Protein AF-A0A954ZBX9-F1 (afdb_monomer_lite)

Secondary structure (DSSP, 8-state):
-TTTS--HHHHHHHHTS--HHHHHHHHHHHHHHHHHHHHHTT-HHHHHHHHHIIIIIT--SSHHHHHHHHHHHHTT---

Sequence (79 aa):
LFAGKGSAEAVLKAAEGGEGERLRNHRCYAHLYLGLYYEATGDDGKAKQHMLKAAKDFAMDHYMGRVAQVHVKLRGWDE

Structure (mmCIF, N/CA/C/O backbone):
data_AF-A0A954ZBX9-F1
#
_entry.id   AF-A0A954ZBX9-F1
#
loop_
_atom_site.group_PDB
_atom_site.id
_atom_site.type_symbol
_atom_site.label_atom_id
_atom_site.label_alt_id
_atom_site.label_comp_id
_atom_site.label_asym_id
_atom_site.label_entity_id
_atom_site.label_seq_id
_atom_site.pdbx_PDB_ins_code
_atom_site.Cartn_x
_atom_site.Cartn_y
_atom_site.Cartn_z
_atom_site.occupancy
_atom_site.B_iso_or_equiv
_atom_site.auth_seq_id
_atom_site.auth_comp_id
_atom_site.auth_asym_id
_atom_site.auth_atom_id
_atom_site.pdbx_PDB_model_num
ATOM 1 N N . LEU A 1 1 ? 9.457 -2.082 14.200 1.00 69.06 1 LEU A N 1
ATOM 2 C CA . LEU A 1 1 ? 8.177 -2.453 13.572 1.00 69.06 1 LEU A CA 1
ATOM 3 C C . LEU A 1 1 ? 7.779 -3.810 14.113 1.00 69.06 1 LEU A C 1
ATOM 5 O O . LEU A 1 1 ? 8.677 -4.600 14.380 1.00 69.06 1 LEU A O 1
ATOM 9 N N . PHE A 1 2 ? 6.484 -4.000 14.358 1.00 79.44 2 PHE A N 1
ATOM 10 C CA . PHE A 1 2 ? 5.827 -5.004 15.217 1.00 79.44 2 PHE A CA 1
ATOM 11 C C . PHE A 1 2 ? 6.610 -5.474 16.464 1.00 79.44 2 PHE A C 1
ATOM 13 O O . PHE A 1 2 ? 6.266 -5.087 17.570 1.00 79.44 2 PHE A O 1
ATOM 20 N N . ALA A 1 3 ? 7.735 -6.178 16.320 1.00 86.94 3 ALA A N 1
ATOM 21 C CA . ALA A 1 3 ? 8.663 -6.544 17.399 1.00 86.94 3 ALA A CA 1
ATOM 22 C C . ALA A 1 3 ? 9.473 -5.370 18.016 1.00 86.94 3 ALA A C 1
ATOM 24 O O . ALA A 1 3 ? 10.482 -5.603 18.676 1.00 86.94 3 ALA A O 1
ATOM 25 N N . GLY A 1 4 ? 9.121 -4.106 17.747 1.00 85.94 4 GLY A N 1
ATOM 26 C CA . GLY A 1 4 ? 9.795 -2.918 18.310 1.00 85.94 4 GLY A CA 1
ATOM 27 C C . GLY A 1 4 ? 11.202 -2.585 17.773 1.00 85.94 4 GLY A C 1
ATOM 28 O O . GLY A 1 4 ? 11.700 -1.495 18.014 1.00 85.94 4 GLY A O 1
ATOM 29 N 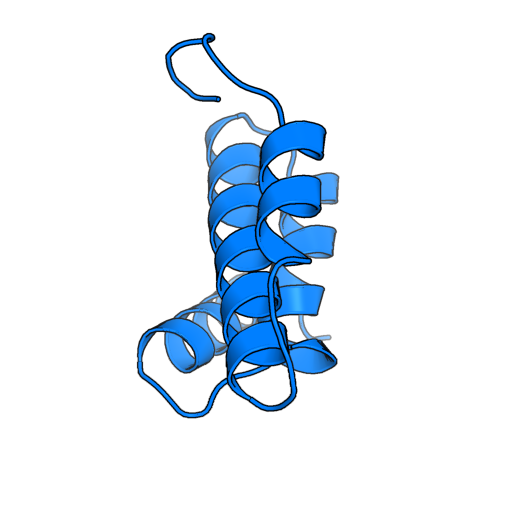N . LYS A 1 5 ? 11.836 -3.455 16.975 1.00 88.31 5 LYS A N 1
ATOM 30 C CA . LYS A 1 5 ? 13.250 -3.314 16.543 1.00 88.31 5 LYS A CA 1
ATOM 31 C C . LYS A 1 5 ? 13.491 -2.525 15.241 1.00 88.31 5 LYS A C 1
ATOM 33 O O . LYS A 1 5 ? 14.504 -2.718 14.583 1.00 88.31 5 LYS A O 1
ATOM 38 N N . GLY A 1 6 ? 12.561 -1.676 14.809 1.00 89.75 6 GLY A N 1
ATOM 39 C CA . GLY A 1 6 ? 12.705 -0.969 13.524 1.00 89.75 6 GLY A CA 1
ATOM 40 C C . GLY A 1 6 ? 11.726 0.186 13.365 1.00 89.75 6 GLY A C 1
ATOM 41 O O . GLY A 1 6 ? 10.780 0.280 14.148 1.00 89.75 6 GLY A O 1
ATOM 42 N N . SER A 1 7 ? 11.912 1.016 12.342 1.00 95.00 7 SER A N 1
ATOM 43 C CA . SER A 1 7 ? 11.121 2.234 12.137 1.00 95.00 7 SER A CA 1
ATOM 44 C C . SER A 1 7 ? 10.599 2.359 10.705 1.00 95.00 7 SER A C 1
ATOM 46 O O . SER A 1 7 ? 11.104 1.704 9.788 1.00 95.00 7 SER A O 1
ATOM 48 N N . ALA A 1 8 ? 9.576 3.194 10.516 1.00 95.50 8 ALA A N 1
ATOM 49 C CA . ALA A 1 8 ? 9.023 3.461 9.193 1.00 95.50 8 ALA A CA 1
ATOM 50 C C . ALA A 1 8 ? 10.033 4.189 8.295 1.00 95.50 8 ALA A C 1
ATOM 52 O O . ALA A 1 8 ? 10.156 3.880 7.112 1.00 95.50 8 ALA A O 1
ATOM 53 N N . GLU A 1 9 ? 10.827 5.087 8.875 1.00 96.50 9 GLU A N 1
ATOM 54 C CA . GLU A 1 9 ? 11.885 5.833 8.193 1.00 96.50 9 GLU A CA 1
ATOM 55 C C . GLU A 1 9 ? 12.965 4.894 7.652 1.00 96.50 9 GLU A C 1
ATOM 57 O O . GLU A 1 9 ? 13.418 5.063 6.522 1.00 96.50 9 GLU A O 1
ATOM 62 N N . ALA A 1 10 ? 13.352 3.871 8.423 1.00 96.50 10 ALA A N 1
ATOM 63 C CA . ALA A 1 10 ? 14.319 2.874 7.973 1.00 96.50 10 ALA A CA 1
ATOM 64 C C . ALA A 1 10 ? 13.786 2.056 6.784 1.00 96.50 10 ALA A C 1
ATOM 66 O O . ALA A 1 10 ? 14.533 1.794 5.841 1.00 96.50 10 ALA A O 1
ATOM 67 N N . VAL A 1 11 ? 12.494 1.703 6.799 1.00 96.88 11 VAL A N 1
ATOM 68 C CA . VAL A 1 11 ? 11.834 1.006 5.681 1.00 96.88 11 VAL A CA 1
ATOM 69 C C . VAL A 1 11 ? 11.808 1.878 4.428 1.00 96.88 11 VAL A C 1
ATOM 71 O O . VAL A 1 11 ? 12.201 1.415 3.360 1.00 96.88 11 VAL A O 1
ATOM 74 N N . LEU A 1 12 ? 11.408 3.145 4.553 1.00 97.38 12 LEU A N 1
ATOM 75 C CA . LEU A 1 12 ? 11.379 4.077 3.423 1.00 97.38 12 LEU A CA 1
ATOM 76 C C . LEU A 1 12 ? 12.783 4.333 2.868 1.00 97.38 12 LEU A C 1
ATOM 78 O O . LEU A 1 12 ? 12.977 4.286 1.660 1.00 97.38 12 LEU A O 1
ATOM 82 N N . LYS A 1 13 ? 13.785 4.515 3.733 1.00 97.62 13 LYS A N 1
ATOM 83 C CA . LYS A 1 13 ? 15.180 4.681 3.304 1.00 97.62 13 LYS A CA 1
ATOM 84 C C . LYS A 1 13 ? 15.692 3.463 2.531 1.00 97.62 13 LYS A C 1
ATOM 86 O O . LYS A 1 13 ? 16.382 3.630 1.532 1.00 97.62 13 LYS A O 1
ATOM 91 N N . ALA A 1 14 ? 15.361 2.250 2.975 1.00 96.44 14 ALA A N 1
ATOM 92 C CA . ALA A 1 14 ? 15.736 1.029 2.265 1.00 96.44 14 ALA A CA 1
ATOM 93 C C . ALA A 1 14 ? 15.048 0.918 0.891 1.00 96.44 14 ALA A C 1
ATOM 95 O O . ALA A 1 14 ? 15.644 0.400 -0.054 1.00 96.44 14 ALA A O 1
ATOM 96 N N . ALA A 1 15 ? 13.825 1.440 0.764 1.00 96.81 15 ALA A N 1
ATOM 97 C CA . ALA A 1 15 ? 13.054 1.413 -0.477 1.00 96.81 15 ALA A CA 1
ATOM 98 C C . ALA A 1 15 ? 13.683 2.239 -1.611 1.00 96.81 15 ALA A C 1
ATOM 100 O O . ALA A 1 15 ? 13.469 1.935 -2.782 1.00 96.81 15 ALA A O 1
ATOM 101 N N . GLU A 1 16 ? 14.492 3.245 -1.273 1.00 97.00 16 GLU A N 1
ATOM 102 C CA . GLU A 1 16 ? 15.163 4.123 -2.240 1.00 97.00 16 GLU A CA 1
ATOM 103 C C . GLU A 1 16 ? 16.371 3.473 -2.935 1.00 97.00 16 GLU A C 1
ATOM 105 O O . GLU A 1 16 ? 16.928 4.030 -3.878 1.00 97.00 16 GLU A O 1
ATOM 110 N N . GLY A 1 17 ? 16.790 2.275 -2.517 1.00 92.56 17 GLY A N 1
ATOM 111 C CA . GLY A 1 17 ? 17.859 1.547 -3.196 1.00 92.56 17 GLY A CA 1
ATOM 112 C C . GLY A 1 17 ? 17.352 0.923 -4.491 1.00 92.56 17 GLY A C 1
ATOM 113 O O . GLY A 1 17 ? 16.727 -0.131 -4.457 1.00 92.56 17 GLY A O 1
ATOM 114 N N . GLY A 1 18 ? 17.618 1.500 -5.656 1.00 91.94 18 GLY A N 1
ATOM 115 C CA . GLY A 1 18 ? 16.803 1.158 -6.822 1.00 91.94 18 GLY A CA 1
ATOM 116 C C . GLY A 1 18 ? 17.096 1.991 -8.047 1.00 91.94 18 GLY A C 1
ATOM 117 O O . GLY A 1 18 ? 17.439 3.151 -7.900 1.00 91.94 18 GLY A O 1
ATOM 118 N N . GLU A 1 19 ? 16.828 1.441 -9.230 1.00 94.31 19 GLU A N 1
ATOM 119 C CA . GLU A 1 19 ? 16.559 2.246 -10.426 1.00 94.31 19 GLU A CA 1
ATOM 120 C C . GLU A 1 19 ? 15.396 1.634 -11.217 1.00 94.31 19 GLU A C 1
ATOM 122 O O . GLU A 1 19 ? 15.099 0.441 -11.078 1.00 94.31 19 GLU A O 1
ATOM 127 N N . GLY A 1 20 ? 14.711 2.462 -12.011 1.00 94.81 20 GLY A N 1
ATOM 128 C CA . GLY A 1 20 ? 13.619 2.044 -12.894 1.00 94.81 20 GLY A CA 1
ATOM 129 C C . GLY A 1 20 ? 12.507 1.262 -12.184 1.00 94.81 20 GLY A C 1
ATOM 130 O O . GLY A 1 20 ? 12.033 1.638 -11.110 1.00 94.81 20 GLY A O 1
ATOM 131 N N . GLU A 1 21 ? 12.099 0.146 -12.786 1.00 93.12 21 GLU A N 1
ATOM 132 C CA . GLU A 1 21 ? 11.065 -0.740 -12.241 1.00 93.12 21 GLU A CA 1
ATOM 133 C C . GLU A 1 21 ? 11.426 -1.289 -10.857 1.00 93.12 21 GLU A C 1
ATOM 135 O O . GLU A 1 21 ? 10.567 -1.376 -9.981 1.00 93.12 21 GLU A O 1
ATOM 140 N N . ARG A 1 22 ? 12.707 -1.585 -10.609 1.00 93.94 22 ARG A N 1
ATOM 141 C CA . ARG A 1 22 ? 13.157 -2.090 -9.307 1.00 93.94 22 ARG A CA 1
ATOM 142 C C . ARG A 1 22 ? 12.907 -1.069 -8.197 1.00 93.94 22 ARG A C 1
ATOM 144 O O . ARG A 1 22 ? 12.435 -1.445 -7.127 1.00 93.94 22 ARG A O 1
ATOM 151 N N . LEU A 1 23 ? 13.167 0.214 -8.465 1.00 96.12 23 LEU A N 1
ATOM 152 C CA . LEU A 1 23 ? 12.873 1.303 -7.526 1.00 96.12 23 LEU A CA 1
ATOM 153 C C . LEU A 1 23 ? 11.369 1.427 -7.260 1.00 96.12 23 LEU A C 1
ATOM 155 O O . LEU A 1 23 ? 10.950 1.510 -6.106 1.00 96.12 23 LEU A O 1
ATOM 159 N N . ARG A 1 24 ? 10.547 1.395 -8.318 1.00 95.44 24 ARG A N 1
ATOM 160 C CA . ARG A 1 24 ? 9.081 1.429 -8.185 1.00 95.44 24 ARG A CA 1
ATOM 161 C C . ARG A 1 24 ? 8.582 0.269 -7.323 1.00 95.44 24 ARG A C 1
ATOM 163 O O . ARG A 1 24 ? 7.806 0.488 -6.397 1.00 95.44 24 ARG A O 1
ATOM 170 N N . ASN A 1 25 ? 9.084 -0.939 -7.570 1.00 95.19 25 ASN A N 1
ATOM 171 C CA . ASN A 1 25 ? 8.675 -2.137 -6.845 1.00 95.19 25 ASN A CA 1
ATOM 172 C C . ASN A 1 25 ? 9.070 -2.069 -5.364 1.00 95.19 25 ASN A C 1
ATOM 174 O O . ASN A 1 25 ? 8.258 -2.380 -4.493 1.00 95.19 25 ASN A O 1
ATOM 178 N N . HIS A 1 26 ? 10.282 -1.603 -5.055 1.00 96.50 26 HIS A N 1
ATOM 179 C CA . HIS A 1 26 ? 10.717 -1.392 -3.673 1.00 96.50 26 HIS A CA 1
ATOM 180 C C . HIS A 1 26 ? 9.822 -0.3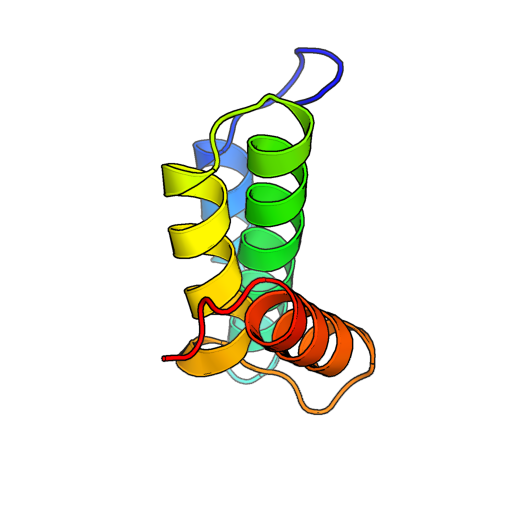97 -2.927 1.00 96.50 26 HIS A C 1
ATOM 182 O O . HIS A 1 26 ? 9.383 -0.684 -1.810 1.00 96.50 26 HIS A O 1
ATOM 188 N N . ARG A 1 27 ? 9.491 0.737 -3.557 1.00 97.69 27 ARG A N 1
ATOM 189 C CA . ARG A 1 27 ? 8.564 1.726 -2.987 1.00 97.69 27 ARG A CA 1
ATOM 190 C C . ARG A 1 27 ? 7.169 1.143 -2.784 1.00 97.69 27 ARG A C 1
ATOM 192 O O . ARG A 1 27 ? 6.594 1.333 -1.713 1.00 97.69 27 ARG A O 1
ATOM 199 N N . CYS A 1 28 ? 6.658 0.373 -3.746 1.00 97.50 28 CYS A N 1
ATOM 200 C CA . CYS A 1 28 ? 5.378 -0.318 -3.606 1.00 97.50 28 CYS A CA 1
ATOM 201 C C . CYS A 1 28 ? 5.353 -1.215 -2.366 1.00 97.50 28 CYS A C 1
ATOM 203 O O . CYS A 1 28 ? 4.436 -1.113 -1.553 1.00 97.50 28 CYS A O 1
ATOM 205 N N . TYR A 1 29 ? 6.366 -2.070 -2.192 1.00 97.12 29 TYR A N 1
ATOM 206 C CA . TYR A 1 29 ? 6.446 -2.974 -1.044 1.00 97.12 29 TYR A CA 1
ATOM 207 C C . TYR A 1 29 ? 6.589 -2.233 0.281 1.00 97.12 29 TYR A C 1
ATOM 209 O O . TYR A 1 29 ? 5.923 -2.586 1.252 1.00 97.12 29 TYR A O 1
ATOM 217 N N . ALA A 1 30 ? 7.423 -1.195 0.328 1.00 97.75 30 ALA A N 1
ATOM 218 C CA . ALA A 1 30 ? 7.592 -0.381 1.525 1.00 97.75 30 ALA A CA 1
ATOM 219 C C . ALA A 1 30 ? 6.265 0.249 1.962 1.00 97.75 30 ALA A C 1
ATOM 221 O O . ALA A 1 30 ? 5.879 0.155 3.126 1.00 97.75 30 ALA A O 1
ATOM 222 N N . HIS A 1 31 ? 5.534 0.835 1.016 1.00 98.44 31 HIS A N 1
ATOM 223 C CA . HIS A 1 31 ? 4.229 1.425 1.281 1.00 98.44 31 HIS A CA 1
ATOM 224 C C . HIS A 1 31 ? 3.170 0.377 1.645 1.00 98.44 31 HIS A C 1
ATOM 226 O O . HIS A 1 31 ? 2.423 0.587 2.598 1.00 98.44 31 HIS A O 1
ATOM 232 N N . LEU A 1 32 ? 3.155 -0.782 0.986 1.00 98.06 32 LEU A N 1
ATOM 233 C CA . LEU A 1 32 ? 2.254 -1.882 1.328 1.00 98.06 32 LEU A CA 1
ATOM 234 C C . LEU A 1 32 ? 2.479 -2.362 2.771 1.00 98.06 32 LEU A C 1
ATOM 236 O O . LEU A 1 32 ? 1.548 -2.393 3.572 1.00 98.06 32 LEU A O 1
ATOM 240 N N . TYR A 1 33 ? 3.716 -2.678 3.154 1.00 97.19 33 TYR A N 1
ATOM 241 C CA . TYR A 1 33 ? 3.984 -3.190 4.500 1.00 97.19 33 TYR A CA 1
ATOM 242 C C . TYR A 1 33 ? 3.798 -2.143 5.597 1.00 97.19 33 TYR A C 1
ATOM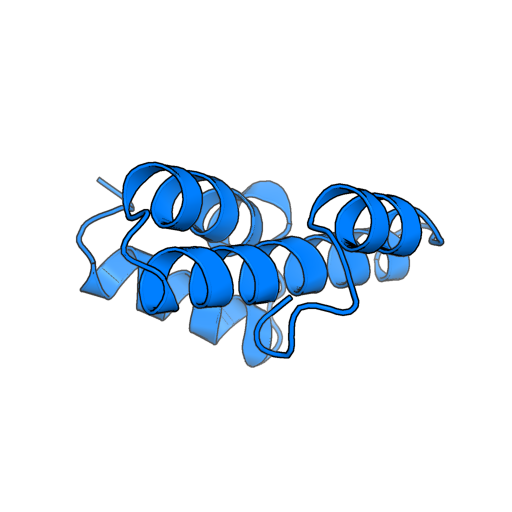 244 O O . TYR A 1 33 ? 3.339 -2.490 6.684 1.00 97.19 33 TYR A O 1
ATOM 252 N N . LEU A 1 34 ? 4.108 -0.870 5.334 1.00 98.31 34 LEU A N 1
ATOM 253 C CA . LEU A 1 34 ? 3.830 0.197 6.297 1.00 98.31 34 LEU A CA 1
ATOM 254 C C . LEU A 1 34 ? 2.334 0.430 6.475 1.00 98.31 34 LEU A C 1
ATOM 256 O O . LEU A 1 34 ? 1.901 0.629 7.606 1.00 98.31 34 LEU A O 1
ATOM 260 N N . GLY A 1 35 ? 1.543 0.361 5.401 1.00 98.12 35 GLY A N 1
ATOM 261 C CA . GLY A 1 35 ? 0.094 0.491 5.522 1.00 98.12 35 GLY A CA 1
ATOM 262 C C . GLY A 1 35 ? -0.511 -0.631 6.367 1.00 98.12 35 GLY A C 1
ATOM 263 O O . GLY A 1 35 ? -1.206 -0.338 7.335 1.00 98.12 35 GLY A O 1
ATOM 264 N N . LEU A 1 36 ? -0.135 -1.888 6.092 1.00 97.44 36 LEU A N 1
ATOM 265 C CA . LEU A 1 36 ? -0.557 -3.049 6.892 1.00 97.44 36 LEU A CA 1
ATOM 266 C C . LEU A 1 36 ? -0.101 -2.948 8.354 1.00 97.44 36 LEU A C 1
ATOM 268 O O . LEU A 1 36 ? -0.836 -3.313 9.267 1.00 97.44 36 LEU A O 1
ATOM 272 N N . TYR A 1 37 ? 1.116 -2.453 8.590 1.00 97.44 37 TYR A N 1
ATOM 273 C CA . TYR A 1 37 ? 1.626 -2.238 9.940 1.00 97.44 37 TYR A CA 1
ATOM 274 C C . TYR A 1 37 ? 0.790 -1.206 10.700 1.00 97.44 37 TYR A C 1
ATOM 276 O O . TYR A 1 37 ? 0.373 -1.481 11.822 1.00 97.44 37 TYR A O 1
ATOM 284 N N . TYR A 1 38 ? 0.540 -0.039 10.102 1.00 97.94 38 TYR A N 1
ATOM 285 C CA . TYR A 1 38 ? -0.220 1.016 10.765 1.00 97.94 38 TYR A CA 1
ATOM 286 C C . TYR A 1 38 ? -1.653 0.586 11.051 1.00 97.94 38 TYR A C 1
ATOM 288 O O . TYR A 1 38 ? -2.121 0.796 12.168 1.00 97.94 38 TYR A O 1
ATOM 296 N N . GLU A 1 39 ? -2.283 -0.112 10.110 1.00 96.81 39 GLU A N 1
ATOM 297 C CA . GLU A 1 39 ? -3.603 -0.715 10.289 1.00 96.81 39 GLU A CA 1
ATOM 298 C C . GLU A 1 39 ? -3.614 -1.709 11.457 1.00 96.81 39 GLU A C 1
ATOM 300 O O . GLU A 1 39 ? -4.428 -1.585 12.369 1.00 96.81 39 GLU A O 1
ATOM 305 N N . ALA A 1 40 ? -2.645 -2.630 11.508 1.00 96.38 40 ALA A N 1
ATOM 306 C CA . ALA A 1 40 ? -2.518 -3.597 12.601 1.00 96.38 40 ALA A CA 1
ATOM 307 C C . ALA A 1 40 ? -2.249 -2.944 13.972 1.00 96.38 40 ALA A C 1
ATOM 309 O O . ALA A 1 40 ? -2.500 -3.558 15.007 1.00 96.38 40 ALA A O 1
ATOM 310 N N . THR A 1 41 ? -1.732 -1.712 13.990 1.00 96.44 41 THR A N 1
ATOM 311 C CA . THR A 1 41 ? -1.493 -0.926 15.215 1.00 96.44 41 THR A CA 1
ATOM 312 C C . THR A 1 41 ? -2.575 0.119 15.511 1.00 96.44 41 THR A C 1
ATOM 314 O O . THR A 1 41 ? -2.447 0.847 16.493 1.00 96.44 41 THR A O 1
ATOM 317 N N . GLY A 1 42 ? -3.637 0.190 14.700 1.00 96.94 42 GLY A N 1
ATOM 318 C CA . GLY A 1 42 ? -4.786 1.078 14.913 1.00 96.94 42 GLY A CA 1
ATOM 319 C C . GLY A 1 42 ? -4.647 2.505 14.366 1.00 96.94 42 GLY A C 1
ATOM 320 O O . GLY A 1 42 ? -5.483 3.350 14.674 1.00 96.94 42 GLY A O 1
ATOM 321 N N . ASP A 1 43 ? -3.625 2.801 13.556 1.00 97.75 43 ASP A N 1
ATOM 322 C CA . ASP A 1 43 ? -3.446 4.105 12.896 1.00 97.75 43 ASP A CA 1
ATOM 323 C C . ASP A 1 43 ? -3.966 4.057 11.449 1.00 97.75 43 ASP A C 1
ATOM 325 O O . ASP A 1 43 ? -3.209 4.027 10.476 1.00 97.75 43 ASP A O 1
ATOM 329 N N . ASP A 1 44 ? -5.292 4.044 11.310 1.00 97.06 44 ASP A N 1
ATOM 330 C CA . ASP A 1 44 ? -5.976 3.973 10.011 1.00 97.06 44 ASP A CA 1
ATOM 331 C C . ASP A 1 44 ? -5.644 5.159 9.087 1.00 97.06 44 ASP A C 1
ATOM 333 O O . ASP A 1 44 ? -5.629 5.019 7.862 1.00 97.06 44 ASP A O 1
ATOM 337 N N . GLY A 1 45 ? -5.331 6.328 9.657 1.00 97.94 45 GLY A N 1
ATOM 338 C CA . GLY A 1 45 ? -4.936 7.510 8.892 1.00 97.94 45 GLY A CA 1
ATOM 339 C C . GLY A 1 45 ? -3.632 7.276 8.133 1.00 97.94 45 GLY A C 1
ATOM 340 O O . GLY A 1 45 ? -3.571 7.476 6.914 1.00 97.94 45 GLY A O 1
ATOM 341 N N . LYS A 1 46 ? -2.594 6.795 8.829 1.00 97.94 46 LYS A N 1
ATOM 342 C CA . LYS A 1 46 ? -1.331 6.425 8.174 1.00 97.94 46 LYS A CA 1
ATOM 343 C C . LYS A 1 46 ? -1.481 5.184 7.306 1.00 97.94 46 LYS A C 1
ATOM 345 O O . LYS A 1 46 ? -0.875 5.137 6.234 1.00 97.94 46 LYS A O 1
ATOM 350 N N . ALA A 1 47 ? -2.306 4.220 7.715 1.00 98.44 47 ALA A N 1
ATOM 351 C CA . ALA A 1 47 ? -2.596 3.045 6.903 1.00 98.44 47 ALA A CA 1
ATOM 352 C C . ALA A 1 47 ? -3.112 3.448 5.517 1.00 98.44 47 ALA A C 1
ATOM 354 O O . ALA A 1 47 ? -2.486 3.106 4.511 1.00 98.44 47 ALA A O 1
ATOM 355 N N . LYS A 1 48 ? -4.163 4.281 5.467 1.00 98.38 48 LYS A N 1
ATOM 356 C CA . LYS A 1 48 ? -4.739 4.802 4.219 1.00 98.38 48 LYS A CA 1
ATOM 357 C C . LYS A 1 48 ? -3.698 5.514 3.358 1.00 98.38 48 LYS A C 1
ATOM 359 O O . LYS A 1 48 ? -3.595 5.232 2.165 1.00 98.38 48 LYS A O 1
ATOM 364 N N . GLN A 1 49 ? -2.902 6.408 3.950 1.00 98.25 49 GLN A N 1
ATOM 365 C CA . GLN A 1 49 ? -1.873 7.158 3.217 1.00 98.25 49 GLN A CA 1
ATOM 366 C C . GLN A 1 49 ? -0.841 6.243 2.554 1.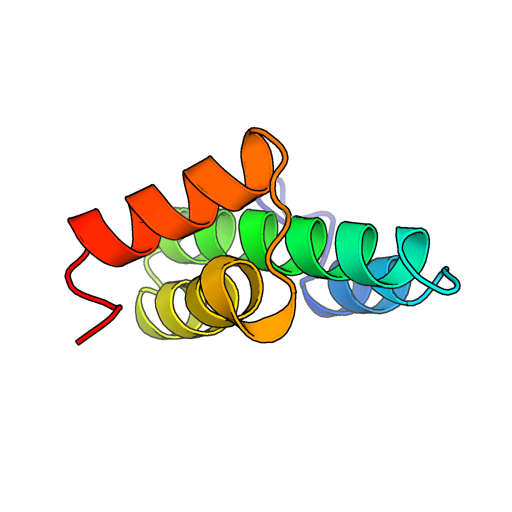00 98.25 49 GLN A C 1
ATOM 368 O O . GLN A 1 49 ? -0.509 6.420 1.381 1.00 98.25 49 GLN A O 1
ATOM 373 N N . HIS A 1 50 ? -0.317 5.267 3.295 1.00 98.50 50 HIS A N 1
ATOM 374 C CA . HIS A 1 50 ? 0.661 4.332 2.753 1.00 98.50 50 HIS A CA 1
ATOM 375 C C . HIS A 1 50 ? 0.026 3.393 1.724 1.00 98.50 50 HIS A C 1
ATOM 377 O O . HIS A 1 50 ? 0.613 3.158 0.670 1.00 98.50 50 HIS A O 1
ATOM 383 N N . MET A 1 51 ? -1.191 2.918 1.971 1.00 98.31 51 MET A N 1
ATOM 384 C CA . MET A 1 51 ? -1.839 1.956 1.088 1.00 98.31 51 MET A CA 1
ATOM 385 C C . MET A 1 51 ? -2.245 2.566 -0.257 1.00 98.31 51 MET A C 1
ATOM 387 O O . MET A 1 51 ? -2.071 1.929 -1.293 1.00 98.31 51 MET A O 1
ATOM 391 N N . LEU A 1 52 ? -2.660 3.838 -0.279 1.00 98.31 52 LEU A N 1
ATOM 392 C CA . LEU A 1 52 ? -2.902 4.573 -1.524 1.00 98.31 52 LEU A CA 1
ATOM 393 C C . LEU A 1 52 ? -1.635 4.738 -2.369 1.00 98.31 52 LEU A C 1
ATOM 395 O O . LEU A 1 52 ? -1.687 4.524 -3.578 1.00 98.31 52 LEU A O 1
ATOM 399 N N . LYS A 1 53 ? -0.489 5.034 -1.746 1.00 98.12 53 LYS A N 1
ATOM 400 C CA . LYS A 1 53 ? 0.797 5.109 -2.459 1.00 98.12 53 LYS A CA 1
ATOM 401 C C . LYS A 1 53 ? 1.186 3.767 -3.080 1.00 98.12 53 LYS A C 1
ATOM 403 O O . LYS A 1 53 ? 1.666 3.732 -4.206 1.00 98.12 53 LYS A O 1
ATOM 408 N N . ALA A 1 54 ? 0.958 2.659 -2.372 1.00 98.06 54 ALA A N 1
ATOM 409 C CA . ALA A 1 54 ? 1.203 1.321 -2.914 1.00 98.06 54 ALA A CA 1
ATOM 410 C C . ALA A 1 54 ? 0.233 0.963 -4.055 1.00 98.06 54 ALA A C 1
ATOM 412 O O . ALA A 1 54 ? 0.644 0.380 -5.053 1.00 98.06 54 ALA A O 1
ATOM 413 N N . ALA A 1 55 ? -1.046 1.318 -3.921 1.00 97.69 55 ALA A N 1
ATOM 414 C CA . ALA A 1 55 ? -2.094 0.946 -4.870 1.00 97.69 55 ALA A CA 1
ATOM 415 C C . ALA A 1 55 ? -2.153 1.824 -6.133 1.00 97.69 55 ALA A C 1
ATOM 417 O O . ALA A 1 55 ? -2.643 1.352 -7.163 1.00 97.69 55 ALA A O 1
ATOM 418 N N . LYS A 1 56 ? -1.701 3.085 -6.050 1.00 96.81 56 LYS A N 1
ATOM 419 C CA . LYS A 1 56 ? -1.783 4.091 -7.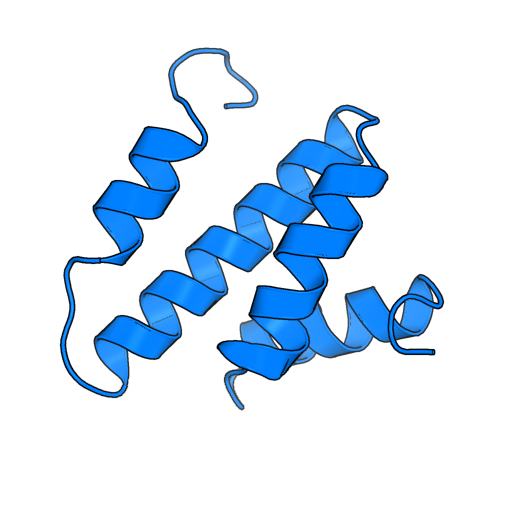123 1.00 96.81 56 LYS A CA 1
ATOM 420 C C . LYS A 1 56 ? -0.387 4.532 -7.580 1.00 96.81 56 LYS A C 1
ATOM 422 O O . LYS A 1 56 ? 0.044 4.147 -8.662 1.00 96.81 56 LYS A O 1
ATOM 427 N N . ASP A 1 57 ? 0.339 5.273 -6.746 1.00 96.69 57 ASP A N 1
ATOM 428 C CA . ASP A 1 57 ? 1.577 5.972 -7.142 1.00 96.69 57 ASP A CA 1
ATOM 429 C C . ASP A 1 57 ? 2.718 5.023 -7.539 1.00 96.69 57 ASP A C 1
ATOM 431 O O . ASP A 1 57 ? 3.477 5.287 -8.472 1.00 96.69 57 ASP A O 1
ATOM 435 N N . PHE A 1 58 ? 2.839 3.903 -6.827 1.00 96.38 58 PHE A N 1
ATOM 436 C CA . PHE A 1 58 ? 3.872 2.892 -7.047 1.00 96.38 58 PHE A CA 1
ATOM 437 C C . PHE A 1 58 ? 3.282 1.547 -7.460 1.00 96.38 58 PHE A C 1
ATOM 439 O O . PHE A 1 58 ? 3.923 0.517 -7.266 1.00 96.38 58 PHE A O 1
ATOM 446 N N . ALA A 1 59 ? 2.071 1.551 -8.022 1.00 94.50 59 ALA A N 1
ATOM 447 C CA . ALA A 1 59 ? 1.357 0.337 -8.381 1.00 94.50 59 ALA A CA 1
ATOM 448 C C . ALA A 1 59 ? 2.214 -0.619 -9.227 1.00 94.50 59 ALA A C 1
ATOM 450 O O . ALA A 1 59 ? 2.965 -0.216 -10.120 1.00 94.50 59 ALA A O 1
ATOM 451 N N . MET A 1 60 ? 2.066 -1.910 -8.938 1.00 92.38 60 MET A N 1
ATOM 452 C CA . MET A 1 60 ? 2.654 -3.002 -9.708 1.00 92.38 60 MET A CA 1
ATOM 453 C C . MET A 1 60 ? 1.536 -3.885 -10.263 1.00 92.38 60 MET A C 1
ATOM 455 O O . MET A 1 60 ? 0.578 -4.182 -9.550 1.00 92.38 60 MET A O 1
ATOM 459 N N . ASP A 1 61 ? 1.702 -4.401 -11.479 1.00 89.50 61 ASP A N 1
ATOM 460 C CA . ASP A 1 61 ? 0.749 -5.362 -12.063 1.00 89.50 61 ASP A CA 1
ATOM 461 C C . ASP A 1 61 ? 0.911 -6.786 -11.504 1.00 89.50 61 ASP A C 1
ATOM 463 O O . ASP A 1 61 ? 0.132 -7.692 -11.799 1.00 89.50 61 ASP A O 1
ATOM 467 N N . HIS A 1 62 ? 1.919 -7.002 -10.661 1.00 88.12 62 HIS A N 1
ATOM 468 C CA . HIS A 1 62 ? 2.156 -8.269 -9.981 1.00 88.12 62 HIS A CA 1
ATOM 469 C C . HIS A 1 62 ? 1.207 -8.451 -8.793 1.00 88.12 62 HIS A C 1
ATOM 471 O O . HIS A 1 62 ? 0.643 -7.489 -8.267 1.00 88.12 62 HIS A O 1
ATOM 477 N N . TYR A 1 63 ? 1.094 -9.691 -8.311 1.00 93.25 63 TYR A N 1
ATOM 478 C CA . TYR A 1 63 ? 0.167 -10.087 -7.245 1.00 93.25 63 TYR A CA 1
ATOM 479 C C . TYR A 1 63 ? 0.104 -9.098 -6.069 1.00 93.25 63 TYR A C 1
ATOM 481 O O . TYR A 1 63 ? -0.977 -8.654 -5.700 1.00 93.25 63 TYR A O 1
ATOM 489 N N . MET A 1 64 ? 1.251 -8.679 -5.525 1.00 92.12 64 MET A N 1
ATOM 490 C CA . MET A 1 64 ? 1.287 -7.802 -4.348 1.00 92.12 64 MET A CA 1
ATOM 491 C C . MET A 1 64 ? 0.817 -6.366 -4.629 1.00 92.12 64 MET A C 1
ATOM 493 O O . MET A 1 64 ? 0.226 -5.742 -3.750 1.00 92.12 64 MET A O 1
ATOM 497 N N . GLY A 1 65 ? 0.989 -5.857 -5.853 1.00 93.88 65 GLY A N 1
ATOM 498 C CA . GLY A 1 65 ? 0.390 -4.579 -6.251 1.00 93.88 65 GLY A CA 1
ATOM 499 C C . GLY A 1 65 ? -1.127 -4.688 -6.434 1.00 93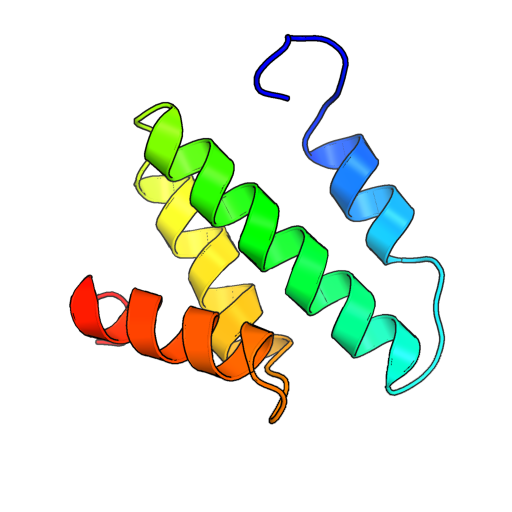.88 65 GLY A C 1
ATOM 500 O O . GLY A 1 65 ? -1.870 -3.812 -5.991 1.00 93.88 65 GLY A O 1
ATOM 501 N N . ARG A 1 66 ? -1.614 -5.820 -6.966 1.00 96.75 66 ARG A N 1
ATOM 502 C CA . ARG A 1 66 ? -3.058 -6.117 -7.042 1.00 96.75 66 ARG A CA 1
ATOM 503 C C . ARG A 1 66 ? -3.689 -6.266 -5.657 1.00 96.75 66 ARG A C 1
ATOM 505 O O . ARG A 1 66 ? -4.798 -5.782 -5.450 1.00 96.75 66 ARG A O 1
ATOM 512 N N . VAL A 1 67 ? -2.984 -6.869 -4.697 1.00 97.12 67 VAL A N 1
ATOM 513 C CA . VAL A 1 67 ? -3.423 -6.943 -3.293 1.00 97.12 67 VAL A CA 1
ATOM 514 C C . VAL A 1 67 ? -3.594 -5.545 -2.703 1.00 97.12 67 VAL A C 1
ATOM 516 O O . VAL A 1 67 ? -4.630 -5.284 -2.100 1.00 97.12 67 VAL A O 1
ATOM 519 N N . ALA A 1 68 ? -2.645 -4.627 -2.925 1.00 97.62 68 ALA A N 1
ATOM 520 C CA . ALA A 1 68 ? -2.777 -3.243 -2.463 1.00 97.62 68 ALA A CA 1
ATOM 521 C C . ALA A 1 68 ? -4.026 -2.562 -3.055 1.00 97.62 68 ALA A C 1
ATOM 523 O O . ALA A 1 68 ? -4.792 -1.930 -2.332 1.00 97.62 68 ALA A O 1
ATOM 524 N N . GLN A 1 69 ? -4.280 -2.745 -4.354 1.00 97.62 69 GLN A N 1
ATOM 525 C CA . GLN A 1 69 ? -5.461 -2.194 -5.031 1.00 97.62 69 GLN A CA 1
ATOM 526 C C . GLN A 1 69 ? -6.775 -2.755 -4.476 1.00 97.62 69 GLN A C 1
ATOM 528 O O . GLN A 1 69 ? -7.692 -1.993 -4.173 1.00 97.62 69 GLN A O 1
ATOM 533 N N . VAL A 1 70 ? -6.863 -4.078 -4.304 1.00 97.69 70 VAL A N 1
ATOM 534 C CA . VAL A 1 70 ? -8.039 -4.728 -3.704 1.00 97.69 70 VAL A CA 1
ATOM 535 C C . VAL A 1 70 ? -8.242 -4.255 -2.269 1.00 97.69 70 VAL A C 1
ATOM 537 O O . VAL A 1 70 ? -9.372 -3.976 -1.882 1.00 97.69 70 VAL A O 1
ATOM 540 N N . HIS A 1 71 ? -7.164 -4.119 -1.498 1.00 97.94 71 HIS A N 1
ATOM 541 C CA . HIS A 1 71 ? -7.232 -3.649 -0.122 1.00 97.94 71 HIS A CA 1
ATOM 542 C C . HIS A 1 71 ? -7.825 -2.236 -0.038 1.00 97.94 71 HIS A C 1
ATOM 544 O O . HIS A 1 71 ? -8.802 -2.031 0.678 1.00 97.94 71 HIS A O 1
ATOM 550 N N . VAL A 1 72 ? -7.293 -1.275 -0.806 1.00 97.88 72 VAL A N 1
ATOM 551 C CA . VAL A 1 72 ? -7.821 0.103 -0.838 1.00 97.88 72 VAL A CA 1
ATOM 552 C C . VAL A 1 72 ? -9.298 0.113 -1.243 1.00 97.88 72 VAL A C 1
ATOM 554 O O . VAL A 1 72 ? -10.093 0.788 -0.590 1.00 97.88 72 VAL A O 1
ATOM 557 N N . LYS A 1 73 ? -9.673 -0.676 -2.257 1.00 97.75 73 LYS A N 1
ATOM 558 C CA . LYS A 1 73 ? -11.060 -0.788 -2.723 1.00 97.75 73 LYS A CA 1
ATOM 559 C C . LYS A 1 73 ? -12.002 -1.338 -1.650 1.00 97.75 73 LYS A C 1
ATOM 561 O O . LYS A 1 73 ? -13.077 -0.796 -1.430 1.00 97.75 73 LYS A O 1
ATOM 566 N N . LEU A 1 74 ? -11.611 -2.410 -0.959 1.00 97.38 74 LEU A N 1
ATOM 567 C CA . LEU A 1 74 ? -12.435 -3.015 0.096 1.00 97.38 74 LEU A CA 1
ATOM 568 C C . LEU A 1 74 ? -12.567 -2.118 1.332 1.00 97.38 74 LEU A C 1
ATOM 570 O O . LEU A 1 74 ? -13.573 -2.197 2.032 1.00 97.38 74 LEU A O 1
ATOM 574 N N . ARG A 1 75 ? -11.577 -1.260 1.597 1.00 96.56 75 ARG A N 1
ATOM 575 C CA . ARG A 1 75 ? -11.634 -0.260 2.672 1.00 96.56 75 ARG A CA 1
ATOM 576 C C . ARG A 1 75 ? -12.437 0.997 2.300 1.00 96.56 75 ARG A C 1
ATOM 578 O O . ARG A 1 75 ? -12.649 1.825 3.183 1.00 96.56 75 ARG A O 1
ATOM 585 N N . GLY A 1 76 ? -12.849 1.169 1.038 1.00 97.12 76 GLY A N 1
ATOM 586 C CA . GLY A 1 76 ? -13.472 2.411 0.555 1.00 97.12 76 GLY A CA 1
ATOM 587 C C . GLY A 1 76 ? -12.506 3.598 0.604 1.00 97.12 76 GLY A C 1
ATOM 588 O O . GLY A 1 76 ? -12.859 4.712 0.982 1.00 97.12 76 GLY A O 1
ATOM 589 N N . TRP A 1 77 ? -11.224 3.344 0.346 1.00 96.19 77 TRP A N 1
ATOM 590 C CA . TRP A 1 77 ? -10.179 4.365 0.409 1.00 96.19 77 TRP A CA 1
ATOM 591 C C . TRP A 1 77 ? -9.837 4.960 -0.955 1.00 96.19 77 TRP A C 1
ATOM 593 O O . TRP A 1 77 ? -9.082 5.934 -0.999 1.00 96.19 77 TRP A O 1
ATOM 603 N N . ASP A 1 78 ? -10.341 4.366 -2.037 1.00 84.25 78 ASP A N 1
ATOM 604 C CA . ASP A 1 78 ? -10.119 4.773 -3.423 1.00 84.25 78 ASP A CA 1
ATOM 605 C C . ASP A 1 78 ? -11.101 5.828 -3.942 1.00 84.25 78 ASP A C 1
ATOM 607 O O . ASP A 1 78 ? -10.803 6.381 -5.005 1.00 84.25 78 ASP A O 1
ATOM 611 N N . GLU A 1 79 ? -12.169 6.117 -3.189 1.00 65.44 79 GLU A N 1
ATOM 612 C CA . GLU A 1 79 ? -13.173 7.173 -3.421 1.00 65.44 79 GLU A CA 1
ATOM 613 C C . GLU A 1 79 ? -12.638 8.599 -3.208 1.00 65.44 79 GLU A C 1
ATOM 615 O O . GLU A 1 79 ? -11.867 8.832 -2.240 1.00 65.44 79 GLU A O 1
#

Foldseek 3Di:
DVVPPDDLVVLCVVLCPDDDLSSLVSLLVSLLVQLVVCVVVPNNVSNLVSLCCNQPVSADPDPSSVVSVVVCVVVVSVD

pLDDT: mean 94.86, std 5.71, range [65.44, 98.5]

Radius of gyration: 12.02 Å; chains: 1; bounding box: 31×18×31 Å